Protein AF-A0A937G677-F1 (afdb_monomer_lite)

Radius of gyration: 17.46 Å; chains: 1; bounding box: 36×29×43 Å

pLDDT: mean 92.32, std 7.14, range [56.5, 97.88]

Foldseek 3Di:
DDDAAAEDEDEDDPDDDDVVLVPDPSYHDDDDDYQDDDPVVVVVCVVVVHDCCVPDPVVVVVVVVVVD

Secondary structure (DSSP, 8-state):
-----EEE-----SPPPPHHHHT-TTEEE---PPP---HHHHHHHHHTT---TTTS-HHHHHHHHTT-

Sequence (68 aa):
IEIAEVYVYPRDTEHKIPDEILKNSNIKLVDAPKIKISSSHIRYLLKEDQKIDHLVPKEVISFLNSKS

Structure (mmCIF, N/CA/C/O backbone):
data_AF-A0A937G677-F1
#
_entry.id   AF-A0A937G677-F1
#
loop_
_atom_site.group_PDB
_atom_site.id
_atom_site.type_symbol
_atom_site.label_atom_id
_atom_site.label_alt_id
_atom_site.label_comp_id
_atom_site.label_asym_id
_atom_site.label_entity_id
_atom_site.label_seq_id
_atom_site.pdbx_PDB_ins_code
_atom_site.Cartn_x
_atom_site.Cartn_y
_atom_site.Cartn_z
_atom_site.occupancy
_atom_site.B_iso_or_equiv
_atom_site.auth_seq_id
_atom_site.auth_comp_id
_atom_site.auth_asym_id
_atom_site.auth_atom_id
_atom_site.pdbx_PDB_model_num
ATOM 1 N N . ILE A 1 1 ? 25.093 -17.182 -7.752 1.00 56.50 1 ILE A N 1
ATOM 2 C CA . ILE A 1 1 ? 23.776 -17.823 -7.531 1.00 56.50 1 ILE A CA 1
ATOM 3 C C . ILE A 1 1 ? 22.761 -16.702 -7.500 1.00 56.50 1 ILE A C 1
ATOM 5 O O . ILE A 1 1 ? 22.908 -15.805 -6.680 1.00 56.50 1 ILE A O 1
ATOM 9 N N . GLU A 1 2 ? 21.816 -16.709 -8.431 1.00 66.31 2 GLU A N 1
ATOM 10 C CA . GLU A 1 2 ? 20.668 -15.804 -8.405 1.00 66.31 2 GLU A CA 1
ATOM 11 C C . GLU A 1 2 ? 19.592 -16.456 -7.525 1.00 66.31 2 GLU A C 1
ATOM 13 O O . GLU A 1 2 ? 19.331 -17.649 -7.665 1.00 66.31 2 GLU A O 1
ATOM 18 N N . ILE A 1 3 ? 19.093 -15.729 -6.521 1.00 84.31 3 ILE A N 1
ATOM 19 C CA . ILE A 1 3 ? 18.452 -16.334 -5.337 1.00 84.31 3 ILE A CA 1
ATOM 20 C C . ILE A 1 3 ? 16.919 -16.397 -5.487 1.00 84.31 3 ILE A C 1
ATOM 22 O O . ILE A 1 3 ? 16.298 -17.302 -4.936 1.00 84.31 3 ILE A O 1
ATOM 26 N N . ALA A 1 4 ? 16.313 -15.472 -6.244 1.00 89.75 4 ALA A N 1
ATOM 27 C CA . ALA A 1 4 ? 14.881 -15.448 -6.559 1.00 89.75 4 ALA A CA 1
ATOM 28 C C . ALA A 1 4 ? 14.553 -14.419 -7.657 1.00 89.75 4 ALA A C 1
ATOM 30 O O . ALA A 1 4 ? 15.313 -13.468 -7.853 1.00 89.75 4 ALA A O 1
ATOM 31 N N . GLU A 1 5 ? 13.384 -14.577 -8.288 1.00 93.31 5 GLU A N 1
ATOM 32 C CA . GLU A 1 5 ? 12.743 -13.544 -9.113 1.00 93.31 5 GLU A CA 1
ATOM 33 C C . GLU A 1 5 ? 12.075 -12.469 -8.243 1.00 93.31 5 GLU A C 1
ATOM 35 O O . GLU A 1 5 ? 11.511 -12.766 -7.186 1.00 93.31 5 GLU A O 1
ATOM 40 N N . VAL A 1 6 ? 12.089 -11.217 -8.704 1.00 94.62 6 VAL A N 1
ATOM 41 C CA . VAL A 1 6 ? 11.495 -10.074 -7.999 1.00 94.62 6 VAL A CA 1
ATOM 42 C C . VAL A 1 6 ? 10.268 -9.575 -8.753 1.00 94.62 6 VAL A C 1
ATOM 44 O O . VAL A 1 6 ? 10.372 -9.110 -9.883 1.00 94.62 6 VAL A O 1
ATOM 47 N N . TYR A 1 7 ? 9.106 -9.602 -8.102 1.00 95.06 7 TYR A N 1
ATOM 48 C CA . TYR A 1 7 ? 7.863 -9.041 -8.638 1.00 95.06 7 TYR A CA 1
ATOM 49 C C . TYR A 1 7 ? 7.565 -7.706 -7.956 1.00 95.06 7 TYR A C 1
ATOM 51 O O . TYR A 1 7 ? 7.414 -7.640 -6.735 1.00 95.06 7 TYR A O 1
ATOM 59 N N . VAL A 1 8 ? 7.488 -6.631 -8.738 1.00 94.75 8 VAL A N 1
ATOM 60 C CA . VAL A 1 8 ? 7.309 -5.266 -8.228 1.00 94.75 8 VAL A CA 1
ATOM 61 C C . VAL A 1 8 ? 5.871 -4.823 -8.449 1.00 94.75 8 VAL A C 1
ATOM 63 O O . VAL A 1 8 ? 5.427 -4.666 -9.586 1.00 94.75 8 VAL A O 1
ATOM 66 N N . TYR A 1 9 ? 5.154 -4.603 -7.349 1.00 95.25 9 TYR A N 1
ATOM 67 C CA . TYR A 1 9 ? 3.768 -4.140 -7.360 1.00 95.25 9 TYR A CA 1
ATOM 68 C C . TYR A 1 9 ? 3.671 -2.640 -7.690 1.00 95.25 9 TYR A C 1
ATOM 70 O O . TYR A 1 9 ? 4.418 -1.844 -7.110 1.00 95.25 9 TYR A O 1
ATOM 78 N N . PRO A 1 10 ? 2.748 -2.216 -8.572 1.00 93.75 10 PRO A N 1
ATOM 79 C CA . PRO A 1 10 ? 2.640 -0.825 -8.986 1.00 93.75 10 PRO A CA 1
ATOM 80 C C . PRO A 1 10 ? 2.084 0.064 -7.867 1.00 93.75 10 PRO A C 1
ATOM 82 O O . PRO A 1 10 ? 1.152 -0.289 -7.140 1.00 93.75 10 PRO A O 1
ATOM 85 N N . ARG A 1 11 ? 2.624 1.280 -7.765 1.00 93.69 11 ARG A N 1
ATOM 86 C CA . ARG A 1 11 ? 2.162 2.323 -6.840 1.00 93.69 11 ARG A CA 1
ATOM 87 C C . ARG A 1 11 ? 2.125 3.667 -7.557 1.00 93.69 11 ARG A C 1
ATOM 89 O O . ARG A 1 11 ? 2.878 3.886 -8.501 1.00 93.69 11 ARG A O 1
ATOM 96 N N . ASP A 1 12 ? 1.241 4.564 -7.130 1.00 91.38 12 ASP A N 1
ATOM 97 C CA . ASP A 1 12 ? 1.281 5.946 -7.608 1.00 91.38 12 ASP A CA 1
ATOM 98 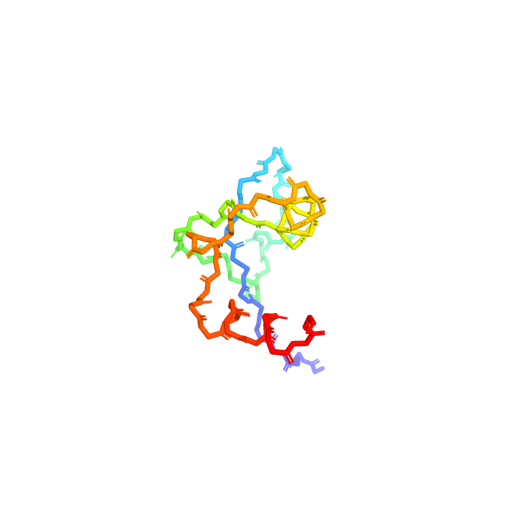C C . ASP A 1 12 ? 2.538 6.634 -7.070 1.00 91.38 12 ASP A C 1
ATOM 100 O O . ASP A 1 12 ? 2.774 6.677 -5.861 1.00 91.38 12 ASP A O 1
ATOM 104 N N . THR A 1 13 ? 3.369 7.119 -7.987 1.00 89.19 13 THR A N 1
ATOM 105 C CA . THR A 1 13 ? 4.620 7.808 -7.696 1.00 89.19 13 THR A CA 1
ATOM 106 C C . THR A 1 13 ? 4.996 8.704 -8.870 1.00 89.19 13 THR A C 1
ATOM 108 O O . THR A 1 13 ? 4.666 8.406 -10.016 1.00 89.19 13 THR A O 1
ATOM 111 N N . GLU A 1 14 ? 5.692 9.797 -8.577 1.00 91.19 14 GLU A N 1
ATOM 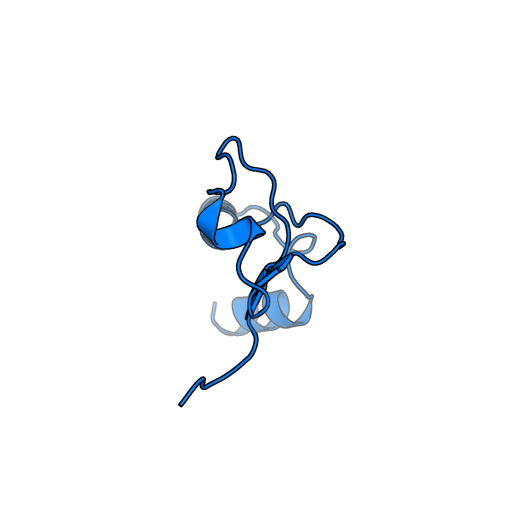112 C CA . GLU A 1 14 ? 6.283 10.683 -9.585 1.00 91.19 14 GLU A CA 1
ATOM 113 C C . GLU A 1 14 ? 7.696 10.229 -9.987 1.00 91.19 14 GLU A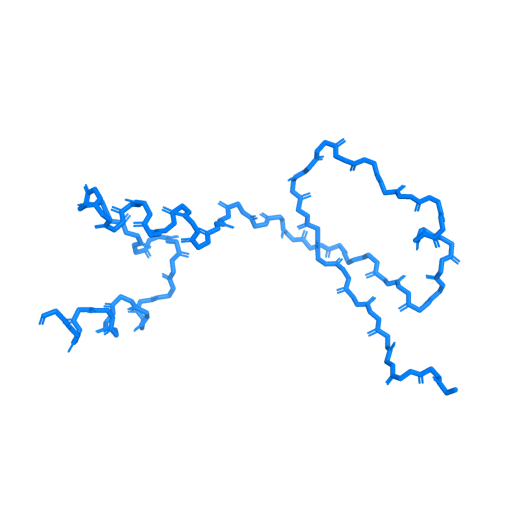 C 1
ATOM 115 O O . GLU A 1 14 ? 8.286 10.754 -10.932 1.00 91.19 14 GLU A O 1
ATOM 120 N N . HIS A 1 15 ? 8.254 9.239 -9.282 1.00 90.94 15 HIS A N 1
ATOM 121 C CA . HIS A 1 15 ? 9.574 8.711 -9.585 1.00 90.94 15 HIS A CA 1
ATOM 122 C C . HIS A 1 15 ? 9.545 7.897 -10.876 1.00 90.94 15 HIS A C 1
ATOM 124 O O . HIS A 1 15 ? 8.757 6.965 -11.042 1.00 90.94 15 HIS A O 1
ATOM 130 N N . LYS A 1 16 ? 10.459 8.235 -11.785 1.00 91.81 16 LYS A N 1
ATOM 131 C CA . LYS A 1 16 ? 10.714 7.428 -12.976 1.00 91.81 16 LYS A CA 1
ATOM 132 C C . LYS A 1 16 ? 11.430 6.143 -12.576 1.00 91.81 16 LYS A C 1
ATOM 134 O O . LYS A 1 16 ? 12.296 6.163 -11.704 1.00 91.81 16 LYS A O 1
ATOM 139 N N . ILE A 1 17 ? 11.086 5.046 -13.243 1.00 91.75 17 ILE A N 1
ATOM 140 C CA . ILE A 1 17 ? 11.774 3.767 -13.069 1.00 91.75 17 ILE A CA 1
ATOM 141 C C . ILE A 1 17 ? 13.124 3.854 -13.802 1.00 91.75 17 ILE A C 1
ATOM 143 O O . ILE A 1 17 ? 13.123 4.175 -14.991 1.00 91.75 17 ILE A O 1
ATOM 147 N N . PRO A 1 18 ? 14.260 3.594 -13.130 1.00 94.31 18 PRO A N 1
ATOM 148 C CA . PRO A 1 18 ? 15.567 3.520 -13.777 1.00 94.31 18 PRO A CA 1
ATOM 149 C C . PRO A 1 18 ? 15.619 2.469 -14.896 1.00 94.31 18 PRO A C 1
ATOM 151 O O . PRO A 1 18 ? 15.098 1.363 -14.745 1.00 94.31 18 PRO A O 1
ATOM 154 N N . ASP A 1 19 ? 16.316 2.776 -15.993 1.00 94.25 19 ASP A N 1
ATOM 155 C CA . ASP A 1 19 ? 16.450 1.878 -17.153 1.00 94.25 19 ASP A CA 1
ATOM 156 C C . ASP A 1 19 ? 17.062 0.515 -16.802 1.00 94.25 19 ASP A C 1
ATOM 158 O O . ASP A 1 19 ? 16.730 -0.499 -17.412 1.00 94.25 19 ASP A O 1
ATOM 162 N N . GLU A 1 20 ? 17.967 0.479 -15.826 1.00 93.81 20 GLU A N 1
ATOM 163 C CA . GLU A 1 20 ? 18.599 -0.749 -15.332 1.00 93.81 20 GLU A CA 1
ATOM 164 C C . GLU A 1 20 ? 17.588 -1.726 -14.720 1.00 93.81 20 GLU A C 1
ATOM 166 O O . GLU A 1 20 ? 17.735 -2.936 -14.879 1.00 93.81 20 GLU A O 1
ATOM 171 N N . ILE A 1 21 ? 16.523 -1.209 -14.098 1.00 92.12 21 ILE A N 1
ATOM 172 C CA . ILE A 1 21 ? 15.427 -2.020 -13.562 1.00 92.12 21 ILE A CA 1
ATOM 173 C C . ILE A 1 21 ? 14.556 -2.533 -14.709 1.00 92.12 21 ILE A C 1
ATOM 175 O O . ILE A 1 21 ? 14.202 -3.707 -14.725 1.00 92.12 21 ILE A O 1
ATOM 179 N N . LEU A 1 22 ? 14.259 -1.683 -15.697 1.00 91.06 22 LEU A N 1
ATOM 180 C CA . LEU A 1 22 ? 13.448 -2.057 -16.863 1.00 91.06 22 LEU A CA 1
ATOM 181 C C . LEU A 1 22 ? 14.117 -3.123 -17.746 1.00 91.06 22 LEU A C 1
ATOM 183 O O . LEU A 1 22 ? 13.425 -3.888 -18.412 1.00 91.06 22 LEU A O 1
ATOM 187 N N . LYS A 1 23 ? 15.454 -3.166 -17.773 1.00 93.62 23 LYS A N 1
ATOM 188 C CA . LYS A 1 23 ? 16.241 -4.118 -18.577 1.00 93.62 23 LYS A CA 1
ATOM 189 C C . LYS A 1 23 ? 16.556 -5.426 -17.847 1.00 93.62 23 LYS A C 1
ATOM 191 O O . LYS A 1 23 ? 17.047 -6.358 -18.481 1.00 93.62 23 LYS A O 1
ATOM 196 N N . ASN A 1 24 ? 16.318 -5.508 -16.539 1.00 92.75 24 ASN A N 1
ATOM 197 C CA . ASN A 1 24 ? 16.647 -6.691 -15.753 1.00 92.75 24 ASN A CA 1
ATOM 198 C C . ASN A 1 24 ? 15.539 -7.750 -15.870 1.00 92.75 24 ASN A C 1
ATOM 200 O O . ASN A 1 24 ? 14.444 -7.567 -15.349 1.00 92.75 24 ASN A O 1
ATOM 204 N N . SER A 1 25 ? 15.835 -8.887 -16.506 1.00 91.69 25 SER A N 1
ATOM 205 C CA . SER A 1 25 ? 14.869 -9.977 -16.717 1.00 91.69 25 SER A CA 1
ATOM 206 C C . SER A 1 25 ? 14.407 -10.677 -15.436 1.00 91.69 25 SER A C 1
ATOM 208 O O . SER A 1 25 ? 13.359 -11.320 -15.438 1.00 91.69 25 SER A O 1
ATOM 210 N N . ASN A 1 26 ? 15.177 -10.566 -14.352 1.00 94.50 26 ASN A N 1
ATOM 211 C CA . ASN A 1 26 ? 14.832 -11.130 -13.051 1.00 94.50 26 ASN A CA 1
ATOM 212 C C . ASN A 1 26 ? 13.874 -10.218 -12.254 1.00 94.50 26 ASN A C 1
ATOM 214 O O . ASN A 1 26 ? 13.358 -10.621 -11.211 1.00 94.50 26 ASN A O 1
ATOM 218 N N . ILE A 1 27 ? 13.605 -8.999 -12.748 1.00 94.56 27 ILE A N 1
ATOM 219 C CA . ILE A 1 27 ? 12.632 -8.060 -12.180 1.00 94.56 27 ILE A CA 1
ATOM 220 C C . ILE A 1 27 ? 11.404 -7.981 -13.092 1.00 94.56 27 ILE A C 1
ATOM 222 O O . ILE A 1 27 ? 11.489 -7.611 -14.260 1.00 94.56 27 ILE A O 1
ATOM 226 N N . LYS A 1 28 ? 10.229 -8.280 -12.542 1.00 94.50 28 LYS A N 1
ATOM 227 C CA . LYS A 1 28 ? 8.947 -8.258 -13.251 1.00 94.50 28 LYS A CA 1
ATOM 228 C C . LYS A 1 28 ? 8.043 -7.194 -12.643 1.00 94.50 28 LYS A C 1
ATOM 230 O O . LYS A 1 28 ? 7.573 -7.331 -11.514 1.00 94.50 28 LYS A O 1
ATOM 235 N N . LEU A 1 29 ? 7.791 -6.123 -13.392 1.00 94.00 29 LEU A N 1
ATOM 236 C CA . LEU A 1 29 ? 6.758 -5.149 -13.041 1.00 94.00 29 LEU A CA 1
ATOM 237 C C . LEU A 1 29 ? 5.392 -5.785 -13.314 1.00 94.00 29 LEU A C 1
ATOM 239 O O . LEU A 1 29 ? 5.123 -6.178 -14.449 1.00 94.00 29 LEU A O 1
ATOM 243 N N . VAL A 1 30 ? 4.550 -5.923 -12.291 1.00 94.69 30 VAL A N 1
ATOM 244 C CA . VAL A 1 30 ? 3.239 -6.567 -12.460 1.00 94.69 30 VAL A CA 1
ATOM 245 C C . VAL A 1 30 ? 2.172 -5.555 -12.857 1.00 94.69 30 VAL A C 1
ATOM 247 O O . VAL A 1 30 ? 2.141 -4.437 -12.343 1.00 94.69 30 VAL A O 1
ATOM 250 N N . ASP A 1 31 ? 1.268 -5.968 -13.742 1.00 93.69 31 ASP A N 1
ATOM 251 C CA . ASP A 1 31 ? 0.033 -5.233 -14.003 1.00 93.69 31 ASP A CA 1
ATOM 252 C C . ASP A 1 31 ? -0.995 -5.596 -12.925 1.00 93.69 31 ASP A C 1
ATOM 254 O O . ASP A 1 31 ? -1.516 -6.712 -12.883 1.00 93.69 31 ASP A O 1
ATOM 258 N N . ALA A 1 32 ? -1.211 -4.681 -11.981 1.00 94.62 32 ALA A N 1
ATOM 259 C CA . ALA A 1 32 ? -2.104 -4.883 -10.848 1.00 94.62 32 ALA A CA 1
ATOM 260 C C . ALA A 1 32 ? -2.776 -3.564 -10.420 1.00 94.62 32 ALA A C 1
ATOM 262 O O . ALA A 1 32 ? -2.237 -2.480 -10.669 1.00 94.62 32 ALA A O 1
ATOM 263 N N . PRO A 1 33 ? -3.937 -3.622 -9.735 1.00 93.81 33 PRO A N 1
ATOM 264 C CA . PRO A 1 33 ? -4.597 -2.431 -9.208 1.00 93.81 33 PRO A CA 1
ATOM 265 C C . PRO A 1 33 ? -3.691 -1.646 -8.256 1.00 93.81 33 PRO A C 1
ATOM 267 O O . PRO A 1 33 ? -3.046 -2.213 -7.384 1.00 93.81 33 PRO A O 1
ATOM 270 N N . LYS A 1 34 ? -3.662 -0.318 -8.362 1.00 91.75 34 LYS A N 1
ATOM 271 C CA . LYS A 1 34 ? -2.827 0.491 -7.467 1.00 91.75 34 LYS A CA 1
ATOM 272 C C . LYS A 1 34 ? -3.483 0.665 -6.103 1.00 91.75 34 LYS A C 1
ATOM 274 O O . LYS A 1 34 ? -4.607 1.153 -5.993 1.00 91.75 34 LYS A O 1
ATOM 279 N N . ILE A 1 35 ? -2.740 0.336 -5.052 1.00 90.75 35 ILE A N 1
ATOM 280 C CA . ILE A 1 35 ? -3.210 0.446 -3.672 1.00 90.75 35 ILE A CA 1
ATOM 281 C C . ILE A 1 35 ? -2.823 1.812 -3.084 1.00 90.75 35 ILE A C 1
ATOM 283 O O . ILE A 1 35 ? -1.640 2.140 -2.956 1.00 90.75 35 ILE A O 1
ATOM 287 N N . LYS A 1 36 ? -3.827 2.589 -2.658 1.00 90.12 36 LYS A N 1
ATOM 288 C CA . LYS A 1 36 ? -3.676 3.930 -2.060 1.00 90.12 36 LYS A CA 1
ATOM 289 C C . LYS A 1 36 ? -3.794 3.921 -0.534 1.00 90.12 36 LYS A C 1
ATOM 291 O O . LYS A 1 36 ? -4.573 4.665 0.048 1.00 90.12 36 LYS A O 1
ATOM 296 N N . ILE A 1 37 ? -3.007 3.078 0.126 1.00 92.12 37 ILE A N 1
ATOM 297 C CA . ILE A 1 37 ? -2.942 3.028 1.591 1.00 92.12 37 ILE A CA 1
ATOM 298 C C . ILE A 1 37 ? -1.497 2.925 2.083 1.00 92.12 37 ILE A C 1
ATOM 300 O O . ILE A 1 37 ? -0.619 2.399 1.390 1.00 92.12 37 ILE A O 1
ATOM 304 N N . SER A 1 38 ? -1.226 3.461 3.274 1.00 94.31 38 SER A N 1
ATOM 305 C CA . SER A 1 38 ? 0.027 3.244 3.999 1.00 94.31 38 SER A CA 1
ATOM 306 C C . SER A 1 38 ? -0.230 3.063 5.493 1.00 94.31 38 SER A C 1
ATOM 308 O O . SER A 1 38 ? -1.164 3.644 6.047 1.00 94.31 38 SER A O 1
ATOM 310 N N . SER A 1 39 ? 0.638 2.312 6.171 1.00 95.94 39 SER A N 1
ATOM 311 C CA . SER A 1 39 ? 0.547 2.124 7.624 1.00 95.94 39 SER A CA 1
ATOM 312 C C . SER A 1 39 ? 0.739 3.430 8.395 1.00 95.94 39 SER A C 1
ATOM 314 O O . SER A 1 39 ? 0.156 3.598 9.459 1.00 95.94 39 SER A O 1
ATOM 316 N N . SER A 1 40 ? 1.526 4.373 7.866 1.00 97.25 40 SER A N 1
ATOM 317 C CA . SER A 1 40 ? 1.669 5.706 8.464 1.00 97.25 40 SER A CA 1
ATOM 318 C C . SER A 1 40 ? 0.347 6.468 8.452 1.00 97.25 40 SER A C 1
ATOM 320 O O . SER A 1 40 ? -0.018 7.054 9.466 1.00 97.25 40 SER A O 1
ATOM 322 N N . HIS A 1 41 ? -0.399 6.396 7.346 1.00 96.50 41 HIS A N 1
ATOM 323 C CA . HIS A 1 41 ? -1.724 6.999 7.259 1.00 96.50 41 HIS A CA 1
ATOM 324 C C . HIS A 1 41 ? -2.726 6.306 8.192 1.00 96.50 41 HIS A C 1
ATOM 326 O O . HIS A 1 41 ? -3.413 6.988 8.941 1.00 96.50 41 HIS A O 1
ATOM 332 N N . ILE A 1 42 ? -2.739 4.967 8.240 1.00 97.12 42 ILE A N 1
ATOM 333 C CA . ILE A 1 42 ? -3.587 4.209 9.179 1.00 97.12 42 ILE A CA 1
ATOM 334 C C . ILE A 1 42 ? -3.317 4.625 10.633 1.00 97.12 42 ILE A C 1
ATOM 336 O O . ILE A 1 42 ?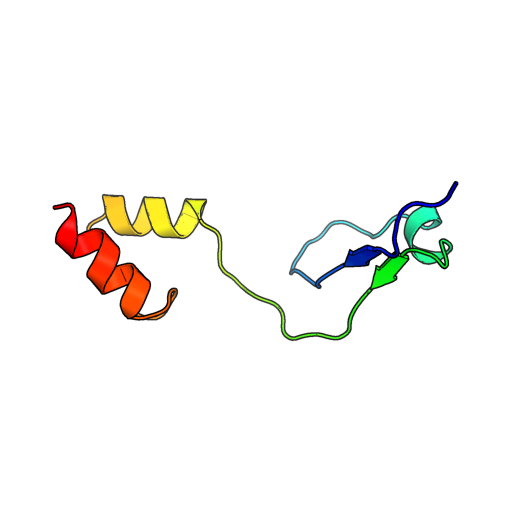 -4.250 4.926 11.368 1.00 97.12 42 ILE A O 1
ATOM 340 N N . ARG A 1 43 ? -2.047 4.668 11.061 1.00 96.25 43 ARG A N 1
ATOM 341 C CA . ARG A 1 43 ? -1.689 5.056 12.437 1.00 96.25 43 ARG A CA 1
ATOM 342 C C . ARG A 1 43 ? -2.063 6.502 12.755 1.00 96.25 43 ARG A C 1
ATOM 344 O O . ARG A 1 43 ? -2.439 6.779 13.887 1.00 96.25 43 ARG A O 1
ATOM 351 N N . TYR A 1 44 ? -1.956 7.406 11.780 1.00 97.62 44 TYR A N 1
ATOM 352 C CA . TYR A 1 44 ? -2.441 8.777 11.927 1.00 97.62 44 TYR A CA 1
ATOM 353 C C . TYR A 1 44 ? -3.958 8.801 12.161 1.00 97.62 44 TYR A C 1
ATOM 355 O O . TYR A 1 44 ? -4.393 9.378 13.147 1.00 97.62 44 TYR A O 1
ATOM 363 N N . LEU A 1 45 ? -4.748 8.105 11.338 1.00 96.69 45 LEU A N 1
ATOM 364 C CA . LEU A 1 45 ? -6.204 8.029 11.507 1.00 96.69 45 LEU A CA 1
ATOM 365 C C . LEU A 1 45 ? -6.606 7.444 12.866 1.00 96.69 45 LEU A C 1
ATOM 367 O O . LEU A 1 45 ? -7.465 8.008 13.532 1.00 96.69 45 LEU A O 1
ATOM 371 N N . LEU A 1 46 ? -5.939 6.372 13.309 1.00 95.19 46 LEU A N 1
ATOM 372 C CA . LEU A 1 46 ? -6.158 5.790 14.639 1.00 95.19 46 LEU A CA 1
ATOM 373 C C . LEU A 1 46 ? -5.881 6.791 15.768 1.00 95.19 46 LEU A C 1
ATOM 375 O O . LEU A 1 46 ? -6.620 6.832 16.744 1.00 95.19 46 LEU A O 1
ATOM 379 N N . LYS A 1 47 ? -4.824 7.604 15.644 1.00 96.00 47 LYS A N 1
ATOM 380 C CA . LYS A 1 47 ? -4.494 8.645 16.627 1.00 96.00 47 LYS A CA 1
ATOM 381 C C . LYS A 1 47 ? -5.567 9.739 16.685 1.00 96.00 47 LYS A C 1
ATOM 383 O O . LYS A 1 47 ? -5.835 10.257 17.762 1.00 96.00 47 LYS A O 1
ATOM 388 N N . GLU A 1 48 ? -6.156 10.075 15.543 1.00 97.88 48 GLU A N 1
ATOM 389 C CA . GLU A 1 48 ? -7.216 11.082 15.414 1.00 97.88 48 GLU A CA 1
ATOM 390 C C . GLU A 1 48 ? -8.629 10.509 15.661 1.00 97.88 48 GLU A C 1
ATOM 392 O O . GLU A 1 48 ? -9.612 11.158 15.312 1.00 97.88 48 GLU A O 1
ATOM 397 N N . ASP A 1 49 ? -8.738 9.295 16.217 1.00 94.56 49 ASP A N 1
ATOM 398 C CA . ASP A 1 49 ? -10.001 8.580 16.476 1.00 94.56 49 ASP A CA 1
ATOM 399 C C . ASP A 1 49 ? -10.908 8.443 15.230 1.00 94.56 49 ASP A C 1
ATOM 401 O O . ASP A 1 49 ? -12.139 8.449 15.287 1.00 94.56 49 ASP A O 1
ATOM 405 N N . GLN A 1 50 ? -10.286 8.332 14.052 1.00 96.44 50 GLN A N 1
ATOM 406 C CA . GLN A 1 50 ? -10.977 8.138 12.779 1.00 96.44 50 GLN A CA 1
ATOM 407 C C . GLN A 1 50 ? -11.103 6.652 12.430 1.00 96.44 50 GLN A C 1
ATOM 409 O O . GLN A 1 50 ? -10.199 5.845 12.655 1.00 96.44 50 GLN A O 1
ATOM 414 N N . LYS A 1 51 ? -12.225 6.291 11.796 1.00 93.94 51 LYS A N 1
ATOM 415 C CA . LYS A 1 51 ? -12.502 4.912 11.371 1.00 93.94 51 LYS A CA 1
ATOM 416 C C . LYS A 1 51 ? -11.581 4.462 10.239 1.00 93.94 51 LYS A C 1
ATOM 418 O O . LYS A 1 51 ? -11.439 5.152 9.230 1.00 93.94 51 LYS A O 1
ATOM 423 N N . ILE A 1 52 ? -11.044 3.249 10.361 1.00 96.06 52 ILE A N 1
ATOM 424 C CA . ILE A 1 52 ? -10.145 2.621 9.375 1.00 96.06 52 ILE A CA 1
ATOM 425 C C . ILE A 1 52 ? -10.721 1.321 8.781 1.00 96.06 52 ILE A C 1
ATOM 427 O O . ILE A 1 52 ? -10.046 0.621 8.036 1.00 96.06 52 ILE A O 1
ATOM 431 N N . ASP A 1 53 ? -11.976 0.986 9.070 1.00 94.38 53 ASP A N 1
ATOM 432 C CA . ASP A 1 53 ? -12.644 -0.274 8.687 1.00 94.38 53 ASP A CA 1
ATOM 433 C C . ASP A 1 53 ? -12.767 -0.475 7.163 1.00 94.38 53 ASP A C 1
ATOM 435 O O . ASP A 1 53 ? -12.956 -1.592 6.690 1.00 94.38 53 ASP A O 1
ATOM 439 N N . HIS A 1 54 ? -12.643 0.604 6.386 1.00 93.12 54 HIS A N 1
ATOM 440 C CA . HIS A 1 54 ? -12.623 0.590 4.919 1.00 93.12 54 HIS A CA 1
ATOM 441 C C . HIS A 1 54 ? -11.214 0.397 4.331 1.00 93.12 54 HIS A C 1
ATOM 443 O O . HIS A 1 54 ? -11.053 0.247 3.122 1.00 93.12 54 HIS A O 1
ATOM 449 N N . LEU A 1 55 ? -10.190 0.441 5.181 1.00 94.81 55 LEU A N 1
ATOM 450 C CA . LEU A 1 55 ? -8.777 0.442 4.817 1.00 94.81 55 LEU A CA 1
ATOM 451 C C . LEU A 1 55 ? -8.079 -0.876 5.160 1.00 94.81 55 LEU A C 1
ATOM 453 O O . LEU A 1 55 ? -7.050 -1.202 4.570 1.00 94.81 55 LEU A O 1
ATOM 457 N N . VAL A 1 56 ? -8.620 -1.633 6.112 1.00 94.94 56 VAL A N 1
ATOM 458 C CA . VAL A 1 56 ? -8.052 -2.899 6.579 1.00 94.94 56 VAL A CA 1
ATOM 459 C C . VAL A 1 56 ? -9.140 -3.969 6.706 1.00 94.94 56 VAL A C 1
ATOM 461 O O . VAL A 1 56 ? -10.313 -3.633 6.866 1.00 94.94 56 VAL A O 1
ATOM 464 N N . PRO A 1 57 ? -8.779 -5.263 6.665 1.00 96.00 57 PRO A N 1
ATOM 465 C CA . PRO A 1 57 ? -9.719 -6.344 6.948 1.00 96.00 57 PRO A CA 1
ATOM 466 C C . PRO A 1 57 ? -10.372 -6.207 8.331 1.00 96.00 57 PRO A C 1
ATOM 468 O O . PRO A 1 57 ? -9.761 -5.704 9.278 1.00 96.00 57 PRO A O 1
ATOM 471 N N . LYS A 1 58 ? -11.606 -6.700 8.474 1.00 95.75 58 LYS A N 1
ATOM 472 C CA . LYS A 1 58 ? -12.384 -6.604 9.724 1.00 95.75 58 LYS A CA 1
ATOM 473 C C . LYS A 1 58 ? -11.689 -7.299 10.896 1.00 95.75 58 LYS A C 1
ATOM 475 O O . LYS A 1 58 ? -11.788 -6.850 12.035 1.00 95.75 58 LYS A O 1
ATOM 480 N N . GLU A 1 59 ? -10.950 -8.362 10.615 1.00 96.50 59 GLU A N 1
ATOM 481 C CA . GLU A 1 59 ? -10.163 -9.127 11.577 1.00 96.50 59 GLU A CA 1
ATOM 482 C C . GLU A 1 59 ? -9.060 -8.264 12.202 1.00 96.50 59 GLU A C 1
ATOM 484 O O . GLU A 1 59 ? -8.774 -8.397 13.390 1.00 96.50 59 GLU A O 1
ATOM 489 N N . VAL A 1 60 ? -8.493 -7.322 11.437 1.00 95.38 60 VAL A N 1
ATOM 490 C CA . VAL A 1 60 ? -7.509 -6.355 11.948 1.00 95.38 60 VAL A CA 1
ATOM 491 C C . VAL A 1 60 ? -8.169 -5.395 12.934 1.00 95.38 60 VAL A C 1
ATOM 493 O O . VAL A 1 60 ? -7.607 -5.144 13.995 1.00 95.38 60 VAL A O 1
ATOM 496 N N . ILE A 1 61 ? -9.381 -4.913 12.639 1.00 94.88 61 ILE A N 1
ATOM 497 C CA . ILE A 1 61 ? -10.154 -4.068 13.567 1.00 94.88 61 ILE A CA 1
ATOM 498 C C . ILE A 1 61 ? -10.459 -4.829 14.858 1.00 94.88 61 ILE A C 1
ATOM 500 O O . ILE A 1 61 ? -10.219 -4.320 15.952 1.00 94.88 61 ILE A O 1
ATOM 504 N N . SER A 1 62 ? -10.924 -6.076 14.737 1.00 95.56 62 SER A N 1
ATOM 505 C CA . SER A 1 62 ? -11.181 -6.941 15.892 1.00 95.56 62 SER A CA 1
ATOM 506 C C . SER A 1 62 ? -9.925 -7.146 16.737 1.00 95.56 62 SER A C 1
ATOM 508 O O . SER A 1 62 ? -10.000 -7.123 17.964 1.00 95.56 62 SER A O 1
ATOM 510 N N . PHE A 1 63 ? -8.770 -7.339 16.098 1.00 95.88 63 PHE A N 1
ATOM 511 C CA . PHE A 1 63 ? -7.498 -7.494 16.791 1.00 95.88 63 PHE A CA 1
ATOM 512 C C . PHE A 1 63 ? -7.096 -6.217 17.538 1.00 95.88 63 PHE A C 1
ATOM 514 O O . PHE A 1 63 ? -6.726 -6.298 18.708 1.00 95.88 63 PHE A O 1
ATOM 521 N N . LEU A 1 64 ? -7.204 -5.047 16.906 1.00 93.19 64 LEU A N 1
ATOM 522 C CA . LEU A 1 64 ? -6.858 -3.768 17.535 1.00 93.19 64 LEU A CA 1
ATOM 523 C C . LEU A 1 64 ? -7.738 -3.485 18.758 1.00 93.19 64 LEU A C 1
ATOM 525 O O . LEU A 1 64 ? -7.207 -3.206 19.830 1.00 93.19 64 LEU A O 1
ATOM 529 N N . ASN A 1 65 ? -9.054 -3.674 18.632 1.00 90.94 65 ASN A N 1
ATOM 530 C CA . ASN A 1 65 ? -10.004 -3.468 19.730 1.00 90.94 65 ASN A CA 1
ATOM 531 C C . ASN A 1 65 ? -9.813 -4.467 20.881 1.00 90.94 65 ASN A C 1
ATOM 533 O O . ASN A 1 65 ? -10.138 -4.156 22.019 1.00 90.94 65 ASN A O 1
ATOM 537 N N . SER A 1 66 ? -9.273 -5.663 20.613 1.00 94.00 66 SER A N 1
ATOM 538 C CA . SER A 1 66 ? -8.968 -6.652 21.662 1.00 94.00 66 SER A CA 1
ATOM 539 C C . SER A 1 66 ? -7.769 -6.276 22.542 1.00 94.00 66 SER A C 1
ATOM 541 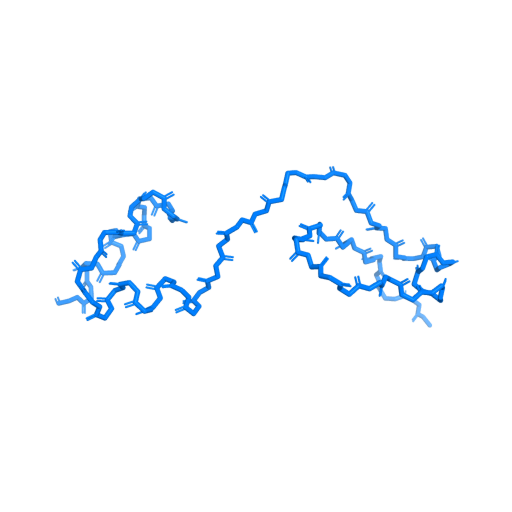O O . SER A 1 66 ? -7.513 -6.932 23.552 1.00 94.00 66 SER A O 1
ATOM 543 N N . LYS A 1 67 ? -6.991 -5.270 22.126 1.00 81.81 67 LYS A N 1
ATOM 544 C CA . LYS A 1 67 ? -5.789 -4.782 22.816 1.00 81.81 67 LYS A CA 1
ATOM 545 C C . LYS A 1 67 ? -5.996 -3.425 23.498 1.00 81.81 67 LYS A C 1
ATOM 547 O O . LYS A 1 67 ? -5.035 -2.931 24.086 1.00 81.81 67 LYS A O 1
ATOM 552 N N . SER A 1 68 ? -7.184 -2.829 23.370 1.00 62.53 68 SER A N 1
ATOM 553 C CA . SER A 1 68 ? -7.561 -1.546 23.982 1.00 62.53 68 SER A CA 1
ATOM 554 C C . SER A 1 68 ? -8.065 -1.702 25.411 1.00 62.53 68 SER A C 1
ATOM 556 O O . SER A 1 68 ? -8.651 -2.761 25.722 1.00 62.53 68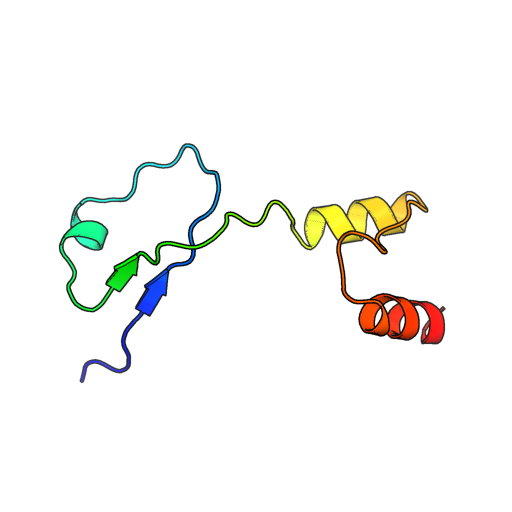 SER A O 1
#